Protein AF-A0A8T9CA86-F1 (afdb_monomer)

Secondary structure (DSSP, 8-state):
----EEEEEEPP-EE-SS-SS-TTSSTTEE--SSS-SSS-SS--PPPTTS-EE-PPPEEEEEE--GGG--GGGS-TT-------TTS-SSSTT----------TTHHHHHHHTT-BTTB-TTS----HHHHTT--PPP-S----SS--SS-TT---

Sequence (156 aa):
MCSGIRTNLHFPTCWDGKNLDSPDHQSHIAYPTAGPATFDTDGGACPSTHPVKIPQLMFEVVWDTTQFNDKNLWPEDGSQPFVFSMGDTTGYGQHGDYVFGWQGTALQTAMDNACFGATCKGLTTQTTATANKCSVPKTVNENEDGWITKLPGTEA

Solvent-accessible surface area (backbone atoms only — not comparable to full-atom values): 10607 Å² total; per-residue (Å²): 134,75,78,41,54,77,48,76,50,67,52,58,35,11,28,46,79,78,51,96,65,37,101,79,72,46,82,32,47,34,63,48,75,38,73,71,88,61,80,80,85,80,64,36,57,46,41,88,77,16,66,37,82,50,83,76,51,69,50,79,46,76,44,79,45,59,91,66,69,54,68,88,80,42,52,92,87,68,55,82,83,75,58,46,69,79,70,40,74,83,70,78,78,74,82,85,85,86,78,94,76,68,65,85,62,50,59,60,45,38,64,78,52,71,48,55,88,96,52,44,69,95,61,92,83,78,56,68,77,62,55,71,68,68,74,80,79,84,86,71,95,70,83,89,76,80,89,74,96,64,59,66,91,63,80,130

Foldseek 3Di:
DPQFDKDKDKAAFFAQVPDPADPVRHVRGDHAPDDDSPDDPPGHQRPPNRRDGHDIDMDIDTGGPVVVPPCVNPDPVRDDDDAPLQRHPPNPPDDDDDDDDDPDCQVVQQVVQVDDDQRGPPDDDDDPVVVVVDDDPDPDDDPPDDDDPDRPPDDD

Organism: NCBI:txid602035

pLDDT: mean 85.14, std 10.8, range [41.41, 96.75]

Radius of gyration: 20.33 Å; Cα contacts (8 Å, |Δi|>4): 160; chains: 1; bounding box: 40×40×48 Å

Mean predicted aligned error: 7.78 Å

Structure (mmCIF, N/CA/C/O backbone):
data_AF-A0A8T9CA86-F1
#
_entry.id   AF-A0A8T9CA86-F1
#
loop_
_atom_site.group_PDB
_atom_site.id
_atom_site.type_symbol
_atom_site.label_atom_id
_atom_site.label_alt_id
_atom_site.label_comp_id
_atom_site.label_asym_id
_atom_site.label_entity_id
_atom_site.label_seq_id
_atom_site.pdbx_PDB_ins_code
_atom_site.Cartn_x
_atom_site.Cartn_y
_atom_site.Cartn_z
_atom_site.occupancy
_atom_site.B_iso_or_equiv
_atom_site.auth_seq_id
_atom_site.auth_comp_id
_atom_site.auth_asym_id
_atom_site.auth_atom_id
_atom_site.pdbx_PDB_model_num
ATOM 1 N N . MET A 1 1 ? 23.206 -8.681 -8.132 1.00 41.41 1 MET A N 1
ATOM 2 C CA . MET A 1 1 ? 21.978 -9.065 -8.856 1.00 41.41 1 MET A CA 1
ATOM 3 C C . MET A 1 1 ? 20.849 -8.240 -8.277 1.00 41.41 1 MET A C 1
ATOM 5 O O . MET A 1 1 ? 20.592 -8.366 -7.088 1.00 41.41 1 MET A O 1
ATOM 9 N N . CYS A 1 2 ? 20.267 -7.346 -9.073 1.00 57.31 2 CYS A N 1
ATOM 10 C CA . CYS A 1 2 ? 19.054 -6.620 -8.707 1.00 57.31 2 CYS A CA 1
ATOM 11 C C . CYS A 1 2 ? 17.879 -7.529 -9.086 1.00 57.31 2 CYS A C 1
ATOM 13 O O . CYS A 1 2 ? 17.679 -7.786 -10.267 1.00 57.31 2 CYS A O 1
ATOM 15 N N . SER A 1 3 ? 17.172 -8.091 -8.104 1.00 66.00 3 SER A N 1
ATOM 16 C CA . SER A 1 3 ? 16.080 -9.051 -8.351 1.00 66.00 3 SER A CA 1
ATOM 17 C C . SER A 1 3 ? 14.722 -8.385 -8.602 1.00 66.00 3 SER A C 1
ATOM 19 O O . SER A 1 3 ? 13.710 -9.073 -8.643 1.00 66.00 3 SER A O 1
ATOM 21 N N . GLY A 1 4 ? 14.684 -7.058 -8.727 1.00 83.38 4 GLY A N 1
ATOM 22 C CA . GLY A 1 4 ? 13.449 -6.307 -8.910 1.00 83.38 4 GLY A CA 1
ATOM 23 C C . GLY A 1 4 ? 13.492 -4.912 -8.302 1.00 83.38 4 GLY A C 1
ATOM 24 O O . GLY A 1 4 ? 14.446 -4.544 -7.609 1.00 83.38 4 GLY A O 1
ATOM 25 N N . ILE A 1 5 ? 12.423 -4.157 -8.537 1.00 87.38 5 ILE A N 1
ATOM 26 C CA . ILE A 1 5 ? 12.102 -2.949 -7.772 1.00 87.38 5 ILE A CA 1
ATOM 27 C C . ILE A 1 5 ? 11.180 -3.380 -6.635 1.00 87.38 5 ILE A C 1
ATOM 29 O O . ILE A 1 5 ? 10.140 -3.990 -6.877 1.00 87.38 5 ILE A O 1
ATOM 33 N N . ARG A 1 6 ? 11.553 -3.058 -5.395 1.00 88.81 6 ARG A N 1
ATOM 34 C CA . ARG A 1 6 ? 10.691 -3.257 -4.228 1.00 88.81 6 ARG A CA 1
ATOM 35 C C . ARG A 1 6 ? 10.211 -1.914 -3.715 1.00 88.81 6 ARG A C 1
ATOM 37 O O . ARG A 1 6 ? 11.031 -1.079 -3.336 1.00 88.81 6 ARG A O 1
ATOM 44 N N . THR A 1 7 ? 8.901 -1.759 -3.614 1.00 88.06 7 THR A N 1
ATOM 45 C CA . THR A 1 7 ? 8.275 -0.591 -3.002 1.00 88.06 7 THR A CA 1
ATOM 46 C C . THR A 1 7 ? 7.444 -0.992 -1.795 1.00 88.06 7 THR A C 1
ATOM 48 O O . THR A 1 7 ? 6.699 -1.968 -1.852 1.00 88.06 7 THR A O 1
ATOM 51 N N . ASN A 1 8 ? 7.578 -0.232 -0.708 1.00 87.75 8 ASN A N 1
ATOM 52 C CA . ASN A 1 8 ? 6.846 -0.455 0.535 1.00 87.75 8 ASN A CA 1
ATOM 53 C C . ASN A 1 8 ? 5.963 0.753 0.830 1.00 87.75 8 ASN A C 1
ATOM 55 O O . ASN A 1 8 ? 6.481 1.848 1.058 1.00 87.75 8 ASN A O 1
ATOM 59 N N . LEU A 1 9 ? 4.652 0.539 0.870 1.00 87.88 9 LEU A N 1
ATOM 60 C CA . LEU A 1 9 ? 3.685 1.546 1.287 1.00 87.88 9 LEU A CA 1
ATOM 61 C C . LEU A 1 9 ? 3.312 1.263 2.737 1.00 87.88 9 LEU A C 1
ATOM 63 O O . LEU A 1 9 ? 2.729 0.221 3.035 1.00 87.88 9 LEU A O 1
ATOM 67 N N . HIS A 1 10 ? 3.672 2.177 3.633 1.00 87.12 10 HIS A N 1
ATOM 68 C CA . HIS A 1 10 ? 3.323 2.097 5.047 1.00 87.12 10 HIS A CA 1
ATOM 69 C C . HIS A 1 10 ? 2.123 2.996 5.306 1.00 87.12 10 HIS A C 1
ATOM 71 O O . HIS A 1 10 ? 2.164 4.178 4.974 1.00 87.12 10 HIS A O 1
ATOM 77 N N . PHE A 1 11 ? 1.074 2.444 5.905 1.00 89.88 11 PHE A N 1
ATOM 78 C CA . PHE A 1 11 ? -0.123 3.207 6.231 1.00 89.88 11 PHE A CA 1
ATOM 79 C C . PHE A 1 11 ? 0.033 3.937 7.575 1.00 89.88 11 PHE A C 1
ATOM 81 O O . PHE A 1 11 ? 0.817 3.502 8.430 1.00 89.88 11 PHE A O 1
ATOM 88 N N . PRO A 1 12 ? -0.722 5.028 7.794 1.00 90.50 12 PRO A N 1
ATOM 89 C CA . PRO A 1 12 ? -0.825 5.657 9.104 1.00 90.50 12 PRO A CA 1
ATOM 90 C C . PRO A 1 12 ? -1.358 4.678 10.170 1.00 90.50 12 PRO A C 1
ATOM 92 O O . PRO A 1 12 ? -2.204 3.835 9.877 1.00 90.50 12 PRO A O 1
ATOM 95 N N . THR A 1 13 ? -0.877 4.789 11.413 1.00 90.75 13 THR A N 1
ATOM 96 C CA . THR A 1 13 ? -1.158 3.824 12.503 1.00 90.75 13 THR A CA 1
ATOM 97 C C . THR A 1 13 ? -1.916 4.420 13.693 1.00 90.75 13 THR A C 1
ATOM 99 O O . THR A 1 13 ? -2.087 3.764 14.724 1.00 90.75 13 THR A O 1
ATOM 102 N N . CYS A 1 14 ? -2.395 5.657 13.564 1.00 92.50 14 CYS A N 1
ATOM 103 C CA . CYS A 1 14 ? -3.147 6.357 14.597 1.00 92.50 14 CYS A CA 1
ATOM 104 C C . CYS A 1 14 ? -4.545 6.703 14.094 1.00 92.50 14 CYS A C 1
ATOM 106 O O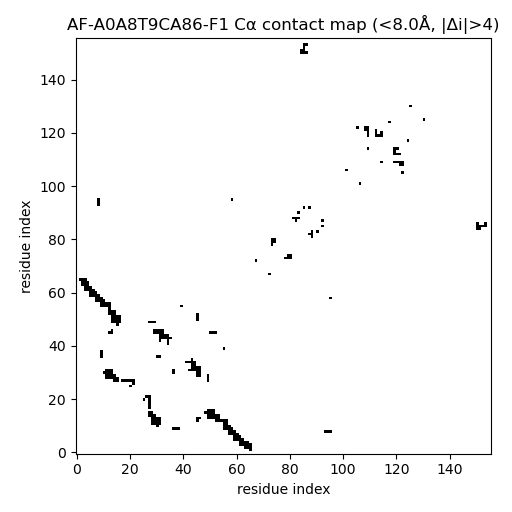 . CYS A 1 14 ? -4.687 7.398 13.096 1.00 92.50 14 CYS A O 1
ATOM 108 N N . TRP A 1 15 ? -5.572 6.249 14.802 1.00 95.75 15 TRP A N 1
ATOM 109 C CA . TRP A 1 15 ? -6.979 6.468 14.487 1.00 95.75 15 TRP A CA 1
ATOM 110 C C . TRP A 1 15 ? -7.601 7.534 15.400 1.00 95.75 15 TRP A C 1
ATOM 112 O O . TRP A 1 15 ? -7.260 7.638 16.584 1.00 95.75 15 TRP A O 1
ATOM 122 N N . ASP A 1 16 ? -8.535 8.325 14.866 1.00 96.75 16 ASP A N 1
ATOM 123 C CA . ASP A 1 16 ? -9.238 9.395 15.593 1.00 96.75 16 ASP A CA 1
ATOM 124 C C . ASP A 1 16 ? -10.177 8.907 16.713 1.00 96.75 16 ASP A C 1
ATOM 126 O O . ASP A 1 16 ? -10.638 9.699 17.543 1.00 96.75 16 ASP A O 1
ATOM 130 N N . GLY A 1 17 ? -10.431 7.597 16.773 1.00 96.12 17 GLY A N 1
ATOM 131 C CA . GLY A 1 17 ? -11.294 6.970 17.770 1.00 96.12 17 GLY A CA 1
ATOM 132 C C . GLY A 1 17 ? -12.789 7.160 17.511 1.00 96.12 17 GLY A C 1
ATOM 133 O O . GLY A 1 17 ? -13.597 6.842 18.386 1.00 96.12 17 GLY A O 1
ATOM 134 N N . LYS A 1 18 ? -13.169 7.726 16.361 1.00 96.38 18 LYS A N 1
ATOM 135 C CA . LYS A 1 18 ? -14.539 8.153 16.058 1.00 96.38 18 LYS A CA 1
ATOM 136 C C . LYS A 1 18 ? -15.015 7.670 14.696 1.00 96.38 18 LYS A C 1
ATOM 138 O O . LYS A 1 18 ? -16.093 7.087 14.615 1.00 96.38 18 LYS A O 1
ATOM 143 N N . ASN A 1 19 ? -14.247 7.924 13.642 1.00 95.25 19 ASN A N 1
ATOM 144 C CA . ASN A 1 19 ? -14.697 7.779 12.265 1.00 95.25 19 ASN A CA 1
ATOM 145 C C . ASN A 1 19 ? -14.057 6.554 11.615 1.00 95.25 19 ASN A C 1
ATOM 147 O O . ASN A 1 19 ? -12.845 6.501 11.461 1.00 95.25 19 ASN A O 1
ATOM 151 N N . LEU A 1 20 ? -14.858 5.573 11.198 1.00 90.81 20 LEU A N 1
ATOM 152 C CA . LEU A 1 20 ? -14.336 4.428 10.434 1.00 90.81 20 LEU A CA 1
ATOM 153 C C . LEU A 1 20 ? -13.885 4.815 9.019 1.00 90.81 20 LEU A C 1
ATOM 155 O O . LEU A 1 20 ? -13.135 4.070 8.403 1.00 90.81 20 LEU A O 1
ATOM 159 N N . ASP A 1 21 ? -14.379 5.946 8.523 1.00 92.25 21 ASP A N 1
ATOM 160 C CA . ASP A 1 21 ? -14.029 6.548 7.245 1.00 92.25 21 ASP A CA 1
ATOM 161 C C . ASP A 1 21 ? -14.307 8.059 7.317 1.00 92.25 21 ASP A C 1
ATOM 163 O O . ASP A 1 21 ? -15.137 8.510 8.115 1.00 92.25 21 ASP A O 1
ATOM 167 N N . SER A 1 22 ? -13.630 8.843 6.487 1.00 92.75 22 SER A N 1
ATOM 168 C CA . SER A 1 22 ? -13.805 10.292 6.358 1.00 92.75 22 SER A CA 1
ATOM 169 C C . SER A 1 22 ? -14.201 10.652 4.921 1.00 92.75 22 SER A C 1
ATOM 171 O O . SER A 1 22 ? -13.921 9.884 4.010 1.00 92.75 22 SER A O 1
ATOM 173 N N . PRO A 1 23 ? -14.826 11.817 4.655 1.00 94.81 23 PRO A N 1
ATOM 174 C CA . PRO A 1 23 ? -15.213 12.190 3.287 1.00 94.81 23 PRO A CA 1
ATOM 175 C C . PRO A 1 23 ? -14.050 12.258 2.284 1.00 94.81 23 PRO A C 1
ATOM 177 O O . PRO A 1 23 ? -14.276 12.181 1.082 1.00 94.81 23 PRO A O 1
ATOM 180 N N . ASP A 1 24 ? -12.826 12.444 2.777 1.00 92.94 24 ASP A N 1
ATOM 181 C CA . ASP A 1 24 ? -11.583 12.426 2.000 1.00 92.94 24 ASP A CA 1
ATOM 182 C C . ASP A 1 24 ? -10.846 11.076 2.063 1.00 92.94 24 ASP A C 1
ATOM 184 O O . ASP A 1 24 ? -9.735 10.970 1.554 1.00 92.94 24 ASP A O 1
ATOM 188 N N . HIS A 1 25 ? -11.429 10.075 2.729 1.00 90.88 25 HIS A N 1
ATOM 189 C CA . HIS A 1 25 ? -10.879 8.739 2.968 1.00 90.88 25 HIS A CA 1
ATOM 190 C C . HIS A 1 25 ? -9.490 8.705 3.636 1.00 90.88 25 HIS A C 1
ATOM 192 O O . HIS A 1 25 ? -8.838 7.664 3.670 1.00 90.88 25 HIS A O 1
ATOM 198 N N . GLN A 1 26 ? -9.034 9.826 4.210 1.00 92.38 26 GLN A N 1
ATOM 199 C CA . GLN A 1 26 ? -7.676 9.986 4.737 1.00 92.38 26 GLN A CA 1
ATOM 200 C C . GLN A 1 26 ? -7.639 10.595 6.145 1.00 92.38 26 GLN A C 1
ATOM 202 O O . GLN A 1 26 ? -6.878 10.134 6.990 1.00 92.38 26 GLN A O 1
ATOM 207 N N . SER A 1 27 ? -8.441 11.626 6.422 1.00 95.75 27 SER A N 1
ATOM 208 C CA . SER A 1 27 ? -8.337 12.430 7.653 1.00 95.75 27 SER A CA 1
ATOM 209 C C . SER A 1 27 ? -8.741 11.727 8.952 1.00 95.75 27 SER A C 1
ATOM 211 O O . SER A 1 27 ? -8.499 12.279 10.021 1.00 95.75 27 SER A O 1
ATOM 213 N N . HIS A 1 28 ? -9.339 10.535 8.886 1.00 95.19 28 HIS A N 1
ATOM 214 C CA . HIS A 1 28 ? -9.664 9.724 10.064 1.00 95.19 28 HIS A CA 1
ATOM 215 C C . HIS A 1 28 ? -8.451 8.956 10.631 1.00 95.19 28 HIS A C 1
ATOM 217 O O . HIS A 1 28 ? -8.536 8.385 11.725 1.00 95.19 28 HIS A O 1
ATOM 223 N N . ILE A 1 29 ? -7.319 8.945 9.912 1.00 94.19 29 ILE A N 1
ATOM 224 C CA . ILE A 1 29 ? -6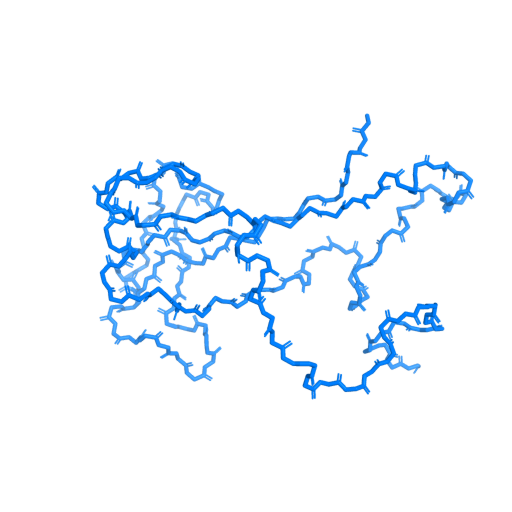.061 8.311 10.322 1.00 94.19 29 ILE A CA 1
ATOM 225 C C . ILE A 1 29 ? -4.865 9.270 10.200 1.00 94.19 29 ILE A C 1
ATOM 227 O O . ILE A 1 29 ? -4.820 10.150 9.345 1.00 94.19 29 ILE A O 1
ATOM 231 N N . ALA A 1 30 ? -3.851 9.085 11.046 1.00 93.19 30 ALA A N 1
ATOM 232 C CA . ALA A 1 30 ? -2.646 9.909 11.080 1.00 93.19 30 ALA A CA 1
ATOM 233 C C . ALA A 1 30 ? -1.379 9.097 11.368 1.00 93.19 30 ALA A C 1
ATOM 235 O O . ALA A 1 30 ? -1.416 8.011 11.952 1.00 93.19 30 ALA A O 1
ATOM 236 N N . TYR A 1 31 ? -0.236 9.626 10.926 1.00 90.62 31 TYR A N 1
ATOM 237 C CA . TYR A 1 31 ? 1.063 9.065 11.281 1.00 90.62 31 TYR A CA 1
ATOM 238 C C . TYR A 1 31 ? 1.423 9.436 12.729 1.00 90.62 31 TYR A C 1
ATOM 240 O O . TYR A 1 31 ? 1.008 10.493 13.218 1.00 90.62 31 TYR A O 1
ATOM 248 N N . PRO A 1 32 ? 2.221 8.606 13.418 1.00 88.38 32 PRO A N 1
ATOM 249 C CA . PRO A 1 32 ? 2.762 8.956 14.724 1.00 88.38 32 PRO A CA 1
ATOM 250 C C . PRO A 1 32 ? 3.608 10.240 14.702 1.00 88.38 32 PRO A C 1
ATOM 252 O O . PRO A 1 32 ? 4.239 10.570 13.701 1.00 88.38 32 PRO A O 1
ATOM 255 N N . THR A 1 33 ? 3.672 10.959 15.826 1.00 85.31 33 THR A N 1
ATOM 256 C CA . THR A 1 33 ? 4.388 12.247 15.939 1.00 85.31 33 THR A CA 1
ATOM 257 C C . THR A 1 33 ? 5.891 12.112 16.182 1.00 85.31 33 THR A C 1
ATOM 259 O O . THR A 1 33 ? 6.605 13.112 16.185 1.00 85.31 33 THR A O 1
ATOM 262 N N . ALA A 1 34 ? 6.376 10.908 16.476 1.00 74.62 34 ALA A N 1
ATOM 263 C CA . ALA A 1 34 ? 7.775 10.631 16.790 1.00 74.62 34 ALA A CA 1
ATOM 264 C C . ALA A 1 34 ? 8.138 9.202 16.374 1.00 74.62 34 ALA A C 1
ATOM 266 O O . ALA A 1 34 ? 7.255 8.374 16.205 1.00 74.62 34 ALA A O 1
ATOM 267 N N . GLY A 1 35 ? 9.428 8.892 16.264 1.00 63.75 35 GLY A N 1
ATOM 268 C CA . GLY A 1 35 ? 9.88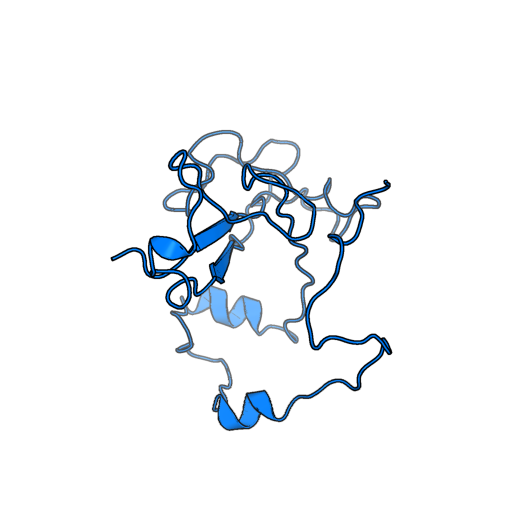3 7.584 15.791 1.00 63.75 35 GLY A CA 1
ATOM 269 C C . GLY A 1 35 ? 9.801 7.449 14.266 1.00 63.75 35 GLY A C 1
ATOM 270 O O . GLY A 1 35 ? 9.166 8.264 13.594 1.00 63.75 35 GLY A O 1
ATOM 271 N N . PRO A 1 36 ? 10.513 6.476 13.686 1.00 57.62 36 PRO A N 1
ATOM 272 C CA . PRO A 1 36 ? 10.496 6.292 12.249 1.00 57.62 36 PRO A CA 1
ATOM 273 C C . PRO A 1 36 ? 9.142 5.710 11.812 1.00 57.62 36 PRO A C 1
ATOM 275 O O . PRO A 1 36 ? 8.599 4.825 12.463 1.00 57.62 36 PRO A O 1
ATOM 278 N N . ALA A 1 37 ? 8.618 6.168 10.672 1.00 55.97 37 ALA A N 1
ATOM 279 C CA . ALA A 1 37 ? 7.456 5.545 10.023 1.00 55.97 37 ALA A CA 1
ATOM 280 C C . ALA A 1 37 ? 7.770 4.137 9.465 1.00 55.97 37 ALA A C 1
ATOM 282 O O . ALA A 1 37 ? 6.896 3.462 8.925 1.00 55.97 37 ALA A O 1
ATOM 283 N N . THR A 1 38 ? 9.033 3.707 9.556 1.00 56.06 38 THR A N 1
ATOM 284 C CA . THR A 1 38 ? 9.486 2.382 9.138 1.00 56.06 38 THR A CA 1
ATOM 285 C C . THR A 1 38 ? 9.079 1.340 10.167 1.00 56.06 38 THR A C 1
ATOM 287 O O . THR A 1 38 ? 9.303 1.568 11.351 1.00 56.06 38 THR A O 1
ATOM 290 N N . PHE A 1 39 ? 8.538 0.225 9.670 1.00 53.84 39 PHE A N 1
ATOM 291 C CA . PHE A 1 39 ? 8.184 -1.023 10.357 1.00 53.84 39 PHE A CA 1
ATOM 292 C C . PHE A 1 39 ? 8.286 -1.005 11.892 1.00 53.84 39 PHE A C 1
ATOM 294 O O . PHE A 1 39 ? 9.378 -1.010 12.462 1.00 53.84 39 PHE A O 1
ATOM 301 N N . ASP A 1 40 ? 7.115 -0.997 12.528 1.00 54.94 40 ASP A N 1
ATOM 302 C CA . ASP A 1 40 ? 6.899 -0.870 13.967 1.00 54.94 40 ASP A CA 1
ATOM 303 C C . ASP A 1 40 ? 7.766 -1.828 14.794 1.00 54.94 40 ASP A C 1
ATOM 305 O O . ASP A 1 40 ? 7.429 -2.997 14.980 1.00 54.94 40 ASP A O 1
ATOM 309 N N . THR A 1 41 ? 8.862 -1.326 15.362 1.00 53.22 41 THR A N 1
ATOM 310 C CA . THR A 1 41 ? 9.440 -1.955 16.556 1.00 53.22 41 THR A CA 1
ATOM 311 C C . THR A 1 41 ? 8.972 -1.297 17.847 1.00 53.22 41 THR A C 1
ATOM 313 O O . THR A 1 41 ? 9.017 -1.969 18.865 1.00 53.22 41 THR A O 1
ATOM 316 N N . ASP A 1 42 ? 8.439 -0.064 17.822 1.00 54.88 42 ASP A N 1
ATOM 317 C CA . ASP A 1 42 ? 7.934 0.599 19.041 1.00 54.88 42 ASP A CA 1
ATOM 318 C C . ASP A 1 42 ? 6.744 1.557 18.851 1.00 54.88 42 ASP A C 1
ATOM 320 O O . ASP A 1 42 ? 6.167 1.979 19.853 1.00 54.88 42 ASP A O 1
ATOM 324 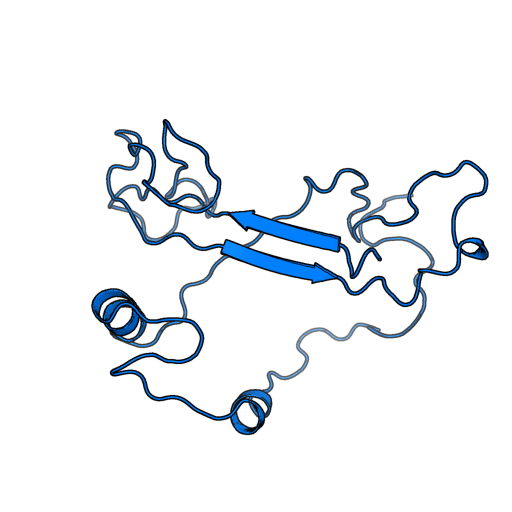N N . GLY A 1 43 ? 6.344 1.898 17.617 1.00 60.91 43 GLY A N 1
ATOM 325 C CA . GLY A 1 43 ? 5.217 2.789 17.325 1.00 60.91 43 GLY A CA 1
ATOM 326 C C . GLY A 1 43 ? 5.295 4.126 18.030 1.00 60.91 43 GLY A C 1
ATOM 327 O O . GLY A 1 43 ? 4.965 4.255 19.212 1.00 60.91 43 GLY A O 1
ATOM 328 N N . GLY A 1 44 ? 5.663 5.159 17.280 1.00 73.81 44 GLY A N 1
ATOM 329 C CA . GLY A 1 44 ? 5.611 6.533 17.753 1.00 73.81 44 GLY A CA 1
ATOM 330 C C . GLY A 1 44 ? 4.372 6.885 18.575 1.00 73.81 44 GLY A C 1
ATOM 331 O O . GLY A 1 44 ? 3.301 6.284 18.435 1.00 73.81 44 GLY A O 1
ATOM 332 N N . ALA A 1 45 ? 4.495 7.895 19.434 1.00 85.75 45 ALA A N 1
ATOM 333 C CA . ALA A 1 45 ? 3.324 8.438 20.106 1.00 85.75 45 ALA A CA 1
ATOM 334 C C . ALA A 1 45 ? 2.318 8.930 19.056 1.00 85.75 45 ALA A C 1
ATOM 336 O O . ALA A 1 45 ? 2.685 9.648 18.125 1.00 85.75 45 ALA A O 1
ATOM 337 N N . CYS A 1 46 ? 1.057 8.536 19.202 1.00 90.62 46 CYS A N 1
ATOM 338 C CA . CYS A 1 46 ? 0.012 9.072 18.355 1.00 90.62 46 CYS A CA 1
ATOM 339 C C . CYS A 1 46 ? -0.278 10.534 18.711 1.00 90.62 46 CYS A C 1
ATOM 341 O O . CYS A 1 46 ? -0.197 10.903 19.889 1.00 90.62 46 CYS A O 1
ATOM 343 N N . PRO A 1 47 ? -0.631 11.378 17.725 1.00 93.06 47 PRO A N 1
ATOM 344 C CA . PRO A 1 47 ? -1.043 12.742 18.010 1.00 93.06 47 PRO A CA 1
ATOM 345 C C . PRO A 1 47 ? -2.314 12.735 18.864 1.00 93.06 47 PRO A C 1
ATOM 347 O O . PRO A 1 47 ? -3.137 11.826 18.778 1.00 93.06 47 PRO A O 1
ATOM 350 N N . SER A 1 48 ? -2.521 13.791 19.651 1.00 95.31 48 SER A N 1
ATOM 351 C CA . SER A 1 48 ? -3.725 13.930 20.485 1.00 95.31 48 SER A CA 1
ATOM 352 C C . SER A 1 48 ? -5.027 13.957 19.677 1.00 95.31 48 SER A C 1
ATOM 354 O O . SER A 1 48 ? -6.086 13.651 20.219 1.00 95.31 48 SER A O 1
ATOM 356 N N . THR A 1 49 ? -4.955 14.303 18.389 1.00 95.88 49 THR A N 1
ATOM 357 C CA . THR A 1 49 ? -6.081 14.246 17.449 1.00 95.88 49 THR A CA 1
ATOM 358 C C . THR A 1 49 ? -6.439 12.821 17.027 1.00 95.88 49 THR A C 1
ATOM 360 O O . THR A 1 49 ? -7.586 12.594 16.661 1.00 95.88 49 THR A O 1
ATOM 363 N N . HIS A 1 50 ? -5.495 11.875 17.110 1.00 96.62 50 HIS A N 1
ATOM 364 C CA . HIS A 1 50 ? -5.673 10.474 16.719 1.00 96.62 50 HIS A CA 1
ATOM 365 C C . HIS A 1 50 ? -5.174 9.515 17.803 1.00 96.62 50 HIS A C 1
ATOM 367 O O . HIS A 1 50 ? -4.205 8.796 17.591 1.00 96.62 50 HIS A O 1
ATOM 373 N N . PRO A 1 51 ? -5.778 9.508 19.001 1.00 94.88 51 PRO A N 1
ATOM 374 C CA . PRO A 1 51 ? -5.166 8.895 20.179 1.00 94.88 51 PRO A CA 1
ATOM 375 C C . PRO A 1 51 ? -5.161 7.357 20.174 1.00 94.88 51 PRO A C 1
ATOM 377 O O . PRO A 1 51 ? -4.547 6.759 21.059 1.00 94.88 51 PRO A O 1
ATOM 380 N N . VAL A 1 52 ? -5.848 6.701 19.233 1.00 94.12 52 VAL A N 1
ATOM 381 C CA . VAL A 1 52 ? -6.005 5.242 19.228 1.00 94.12 52 VAL A CA 1
ATOM 382 C C . VAL A 1 52 ? -4.963 4.598 18.317 1.00 94.12 52 VAL A C 1
ATOM 384 O O . VAL A 1 52 ? -5.014 4.759 17.102 1.00 94.12 52 VAL A O 1
ATOM 387 N N . LYS A 1 53 ? -4.036 3.826 18.892 1.00 89.44 53 LYS A N 1
ATOM 388 C CA . LYS A 1 53 ? -3.111 2.989 18.114 1.00 89.44 53 LYS A CA 1
ATOM 389 C C . LYS A 1 53 ? -3.868 1.833 17.457 1.00 89.44 53 LYS A C 1
ATOM 391 O O . LYS A 1 53 ? -4.615 1.126 18.134 1.00 89.44 53 LYS A O 1
ATOM 396 N N . ILE A 1 54 ? -3.630 1.625 16.168 1.00 88.19 54 ILE A N 1
ATOM 397 C CA . ILE A 1 54 ? -4.181 0.517 15.377 1.00 88.19 54 ILE A CA 1
ATOM 398 C C . ILE A 1 54 ? -3.044 -0.322 14.774 1.00 88.19 54 ILE A C 1
ATOM 400 O O . ILE A 1 54 ? -1.926 0.181 14.647 1.00 88.19 54 ILE A O 1
ATOM 404 N N . PRO A 1 55 ? -3.281 -1.602 14.428 1.00 85.44 55 PRO A N 1
ATOM 405 C CA . PRO A 1 55 ? -2.270 -2.422 13.763 1.00 85.44 55 PRO A CA 1
ATOM 406 C C . PRO A 1 55 ? -1.764 -1.779 12.466 1.00 85.44 55 PRO A C 1
ATOM 408 O O . PRO A 1 55 ? -2.541 -1.229 11.685 1.00 85.44 55 PRO A O 1
ATOM 411 N N . GLN A 1 56 ? -0.455 -1.889 12.229 1.00 86.06 56 GLN A N 1
ATOM 412 C CA . GLN A 1 56 ? 0.176 -1.379 11.018 1.00 86.06 56 GLN A CA 1
ATOM 413 C C . GLN A 1 56 ? -0.220 -2.217 9.802 1.00 86.06 56 GLN A C 1
ATOM 415 O O . GLN A 1 56 ? -0.087 -3.441 9.790 1.00 86.06 56 GLN A O 1
ATOM 420 N N . LEU A 1 57 ? -0.646 -1.526 8.749 1.00 88.31 57 LEU A N 1
ATOM 421 C CA . LEU A 1 57 ? -0.785 -2.092 7.418 1.00 88.31 57 LEU A CA 1
ATOM 422 C C . LEU A 1 57 ? 0.422 -1.667 6.581 1.00 88.31 57 LEU A C 1
ATOM 424 O O . LEU A 1 57 ? 0.814 -0.497 6.576 1.00 88.31 57 LEU A O 1
ATOM 428 N N . MET A 1 58 ? 1.011 -2.630 5.876 1.00 88.31 58 MET A N 1
ATOM 429 C CA . MET A 1 58 ? 2.064 -2.387 4.897 1.00 88.31 58 MET A CA 1
ATOM 430 C C . MET A 1 58 ? 1.770 -3.199 3.642 1.00 88.31 58 MET A C 1
ATOM 432 O O . MET A 1 58 ? 1.523 -4.403 3.724 1.00 88.31 58 MET A O 1
ATOM 436 N N . PHE A 1 59 ? 1.855 -2.552 2.484 1.00 90.19 59 PHE A N 1
ATOM 437 C CA . PHE A 1 59 ? 1.925 -3.249 1.206 1.00 90.19 59 PHE A CA 1
ATOM 438 C C . PHE A 1 59 ? 3.376 -3.322 0.745 1.00 90.19 59 PHE A C 1
ATOM 440 O O . PHE A 1 59 ? 4.039 -2.295 0.606 1.00 90.19 59 PHE A O 1
ATOM 447 N N . GLU A 1 60 ? 3.853 -4.541 0.498 1.00 89.12 60 GLU A N 1
ATOM 448 C CA . GLU A 1 60 ? 5.109 -4.800 -0.201 1.00 89.12 60 GLU A CA 1
ATOM 449 C C . GLU A 1 60 ? 4.769 -5.186 -1.641 1.00 89.12 60 GLU A C 1
ATOM 451 O O . GLU A 1 60 ? 4.100 -6.190 -1.890 1.00 89.12 60 GLU A O 1
ATOM 456 N N . VAL A 1 61 ? 5.215 -4.366 -2.589 1.00 89.31 61 VAL A N 1
ATOM 457 C CA . VAL A 1 61 ? 5.048 -4.624 -4.019 1.00 89.31 61 VAL A CA 1
ATOM 458 C C . VAL A 1 61 ? 6.421 -4.902 -4.609 1.00 89.31 61 VAL A C 1
ATOM 460 O O . VAL A 1 61 ? 7.343 -4.090 -4.490 1.00 89.31 61 VAL A O 1
ATOM 463 N N . VAL A 1 62 ? 6.554 -6.068 -5.237 1.00 89.75 62 VAL A N 1
ATOM 464 C CA . VAL A 1 62 ? 7.786 -6.509 -5.890 1.00 89.75 62 VAL A CA 1
ATOM 465 C C . VAL A 1 62 ? 7.543 -6.576 -7.389 1.00 89.75 62 VAL A C 1
ATOM 467 O O . VAL A 1 62 ? 6.728 -7.363 -7.863 1.00 89.75 62 VAL A O 1
ATOM 470 N N . TRP A 1 63 ? 8.277 -5.752 -8.129 1.00 87.62 63 TRP A N 1
ATOM 471 C CA . TRP A 1 63 ? 8.295 -5.754 -9.585 1.00 87.62 63 TRP A CA 1
ATOM 472 C C . TRP A 1 63 ? 9.472 -6.595 -10.057 1.00 87.62 63 TRP A C 1
ATOM 474 O O . TRP A 1 63 ? 10.626 -6.215 -9.839 1.00 87.62 63 TRP A O 1
ATOM 484 N N . ASP A 1 64 ? 9.193 -7.727 -10.700 1.00 90.00 64 ASP A N 1
ATOM 485 C CA . ASP A 1 64 ? 10.231 -8.544 -11.322 1.00 90.00 64 ASP A CA 1
ATOM 486 C C . ASP A 1 64 ? 10.768 -7.835 -12.571 1.00 90.00 64 ASP A C 1
ATOM 488 O O . ASP A 1 64 ? 10.117 -7.768 -13.614 1.00 90.00 64 ASP A O 1
ATOM 492 N N . THR A 1 65 ? 11.973 -7.282 -12.453 1.00 89.44 65 THR A N 1
ATOM 493 C CA . THR A 1 65 ? 12.675 -6.617 -13.556 1.00 89.44 65 THR A CA 1
ATOM 494 C C . THR A 1 65 ? 13.793 -7.477 -14.139 1.00 89.44 65 THR A C 1
ATOM 496 O O . THR A 1 65 ? 14.591 -6.992 -14.942 1.00 89.44 65 THR A O 1
ATOM 499 N N . THR A 1 66 ? 13.865 -8.764 -13.780 1.00 89.75 66 THR A N 1
ATOM 500 C CA . THR A 1 66 ? 14.974 -9.641 -14.182 1.00 89.75 66 THR A CA 1
ATOM 501 C C . THR A 1 66 ? 15.081 -9.815 -15.696 1.00 89.75 66 THR A C 1
ATOM 503 O O . THR A 1 66 ? 16.192 -9.927 -16.219 1.00 89.75 66 THR A O 1
ATOM 506 N N . GLN A 1 67 ? 13.953 -9.750 -16.407 1.00 88.44 67 GLN A N 1
ATOM 507 C CA . GLN A 1 67 ? 13.889 -9.785 -17.871 1.00 88.44 67 GLN A CA 1
ATOM 508 C C . GLN A 1 67 ? 14.572 -8.584 -18.557 1.00 88.44 67 GLN A C 1
ATOM 510 O O . GLN A 1 67 ? 14.874 -8.652 -19.744 1.00 88.44 67 GLN A O 1
ATOM 515 N N . PHE A 1 68 ? 14.860 -7.507 -17.819 1.00 88.19 68 PHE A N 1
ATOM 516 C CA . PHE A 1 68 ? 15.490 -6.279 -18.319 1.00 88.19 68 PHE A CA 1
ATOM 517 C C . PHE A 1 68 ? 16.957 -6.128 -17.878 1.00 88.19 68 PHE A C 1
ATOM 519 O O . PHE A 1 68 ? 17.512 -5.031 -17.890 1.00 88.19 68 PHE A O 1
ATOM 526 N N . ASN A 1 69 ? 17.609 -7.223 -17.474 1.00 87.81 69 ASN A N 1
ATOM 527 C CA . ASN A 1 69 ? 19.012 -7.209 -17.042 1.00 87.81 69 ASN A CA 1
ATOM 528 C C . ASN A 1 69 ? 20.031 -7.089 -18.193 1.00 87.81 69 ASN A C 1
ATOM 530 O O . ASN A 1 69 ? 21.224 -6.919 -17.926 1.00 87.81 69 ASN A O 1
ATOM 534 N N . ASP A 1 70 ? 19.601 -7.189 -19.455 1.00 89.94 70 ASP A N 1
ATOM 535 C CA . ASP A 1 70 ? 20.476 -6.917 -20.596 1.00 89.94 70 ASP A CA 1
ATOM 536 C C . ASP A 1 70 ? 20.776 -5.413 -20.674 1.00 89.94 70 ASP A C 1
ATOM 538 O O . ASP A 1 70 ? 19.885 -4.597 -20.906 1.00 89.94 70 ASP A O 1
ATOM 542 N N . LYS A 1 71 ? 22.052 -5.049 -20.508 1.00 85.81 71 LYS A N 1
ATOM 543 C CA . LYS A 1 71 ? 22.520 -3.658 -20.569 1.00 85.81 71 LYS A CA 1
ATOM 544 C C . LYS A 1 71 ? 22.254 -2.991 -21.917 1.00 85.81 71 LYS A C 1
ATOM 546 O O . LYS A 1 71 ? 22.182 -1.772 -21.956 1.00 85.81 71 LYS A O 1
ATOM 551 N N . ASN A 1 72 ? 22.082 -3.755 -22.996 1.00 90.94 72 ASN A N 1
ATOM 552 C CA . ASN A 1 72 ? 21.736 -3.200 -24.306 1.00 90.94 72 ASN A CA 1
ATOM 553 C C . ASN A 1 72 ? 20.314 -2.611 -24.343 1.00 90.94 72 ASN A C 1
ATOM 555 O O . ASN A 1 72 ? 19.988 -1.869 -25.263 1.00 90.94 72 ASN A O 1
ATOM 559 N N . LEU A 1 73 ? 19.465 -2.944 -23.362 1.00 88.25 73 LEU A N 1
ATOM 560 C CA . LEU A 1 73 ? 18.132 -2.356 -23.194 1.00 88.25 73 LEU A CA 1
ATOM 561 C C . LEU A 1 73 ? 18.162 -1.033 -22.414 1.00 88.25 73 LEU A C 1
ATOM 563 O O . LEU A 1 73 ? 17.129 -0.377 -22.293 1.00 88.25 73 LEU A O 1
ATOM 567 N N . TRP A 1 74 ? 19.310 -0.661 -21.842 1.00 90.38 74 TRP A N 1
ATOM 568 C CA . TRP A 1 74 ? 19.446 0.518 -20.994 1.00 90.38 74 TRP A CA 1
ATOM 569 C C . TRP A 1 74 ? 19.937 1.722 -21.810 1.00 90.38 74 TRP A C 1
ATOM 571 O O . TRP A 1 74 ? 20.701 1.544 -22.761 1.00 90.38 74 TRP A O 1
ATOM 581 N N . PRO A 1 75 ? 19.536 2.950 -21.439 1.00 91.12 75 PRO A N 1
ATOM 582 C CA . PRO A 1 75 ? 20.044 4.174 -22.048 1.00 91.12 75 PRO A CA 1
ATOM 583 C C . PRO A 1 75 ? 21.580 4.250 -22.056 1.00 91.12 75 PRO A C 1
ATOM 585 O O . PRO A 1 75 ? 22.234 3.942 -21.058 1.00 91.12 75 PRO A O 1
ATOM 588 N N . GLU A 1 76 ? 22.162 4.713 -23.170 1.00 92.44 76 GLU A N 1
ATOM 589 C CA . GLU A 1 76 ? 23.623 4.862 -23.324 1.00 92.44 76 GLU A CA 1
ATOM 590 C C . GLU A 1 76 ? 24.229 5.863 -22.327 1.00 92.44 76 GLU A C 1
ATOM 592 O O . GLU A 1 76 ? 25.403 5.756 -21.970 1.00 92.44 76 GLU A O 1
ATOM 597 N N . ASP A 1 77 ? 23.426 6.817 -21.849 1.00 92.94 77 ASP A N 1
ATOM 598 C CA . ASP A 1 77 ? 23.820 7.802 -20.838 1.00 92.94 77 ASP A CA 1
ATOM 599 C C . ASP A 1 77 ? 23.879 7.228 -19.409 1.00 92.94 77 ASP A C 1
ATOM 601 O O . ASP A 1 77 ? 24.318 7.912 -18.482 1.00 92.94 77 ASP A O 1
ATOM 605 N N . GLY A 1 78 ? 23.470 5.968 -19.224 1.00 85.88 78 GLY A N 1
ATOM 606 C CA . GLY A 1 78 ? 23.459 5.280 -17.936 1.00 85.88 78 GLY A CA 1
ATOM 607 C C . GLY A 1 78 ? 22.290 5.654 -17.023 1.00 85.88 78 GLY A C 1
ATOM 608 O O . GLY A 1 78 ? 22.294 5.257 -15.854 1.00 85.88 78 GLY A O 1
ATOM 609 N N . SER A 1 79 ? 21.298 6.400 -17.515 1.00 88.00 79 SER A N 1
ATOM 610 C CA . SER A 1 79 ? 20.061 6.668 -16.778 1.00 88.00 79 SER A CA 1
ATOM 611 C C . SER A 1 79 ? 19.239 5.388 -16.565 1.00 88.00 79 SER A C 1
ATOM 613 O O . SER A 1 79 ? 19.349 4.408 -17.305 1.00 88.00 79 SER A O 1
ATOM 615 N N . GLN A 1 80 ? 18.430 5.365 -15.501 1.00 86.19 80 GLN A N 1
ATOM 616 C CA . GLN A 1 80 ? 17.593 4.207 -15.182 1.00 86.19 80 GLN A CA 1
ATOM 617 C C . GLN A 1 80 ? 16.302 4.247 -16.034 1.00 86.19 80 GLN A C 1
ATOM 619 O O . GLN A 1 80 ? 15.656 5.296 -16.074 1.00 86.19 80 GLN A O 1
ATOM 624 N N . PRO A 1 81 ? 15.906 3.152 -16.714 1.00 85.88 81 PRO A N 1
ATOM 625 C CA . PRO A 1 81 ? 14.844 3.189 -17.727 1.00 85.88 81 PRO A CA 1
ATOM 626 C C . PRO A 1 81 ? 13.408 3.067 -17.189 1.00 85.88 81 PRO A C 1
ATOM 628 O O . PRO A 1 81 ? 12.457 3.288 -17.936 1.00 85.88 81 PRO A O 1
ATOM 631 N N . PHE A 1 82 ? 13.213 2.659 -15.935 1.00 87.94 82 PHE A N 1
ATOM 632 C CA . PHE A 1 82 ? 11.888 2.361 -15.395 1.00 87.94 82 PHE A CA 1
ATOM 633 C C . PHE A 1 82 ? 11.127 3.626 -14.998 1.00 87.94 82 PHE A C 1
ATOM 635 O O . PHE A 1 82 ? 11.633 4.480 -14.277 1.00 87.94 82 PHE A O 1
ATOM 642 N N . VAL A 1 83 ? 9.864 3.703 -15.395 1.00 87.81 83 VAL A N 1
ATOM 643 C CA . VAL A 1 83 ? 8.939 4.768 -15.003 1.00 87.81 83 VAL A CA 1
ATOM 644 C C . VAL A 1 83 ? 7.646 4.098 -14.560 1.00 87.81 83 VAL A C 1
ATOM 646 O O . VAL A 1 83 ? 7.221 3.120 -15.181 1.00 87.81 83 VAL A O 1
ATOM 649 N N . PHE A 1 84 ? 7.020 4.579 -13.486 1.00 86.06 84 PHE A N 1
ATOM 650 C CA . PHE A 1 84 ? 5.687 4.099 -13.121 1.00 86.06 84 PHE A CA 1
ATOM 651 C C . PHE A 1 84 ? 4.671 4.496 -14.198 1.00 86.06 84 PHE A C 1
ATOM 653 O O . PHE A 1 84 ? 4.850 5.489 -14.899 1.00 86.06 84 PHE A O 1
ATOM 660 N N . SER A 1 85 ? 3.574 3.746 -14.324 1.00 82.94 85 SER A N 1
ATOM 661 C CA . SER A 1 85 ? 2.557 3.971 -15.367 1.00 82.94 85 SER A CA 1
ATOM 662 C C . SER A 1 85 ? 1.963 5.384 -15.371 1.00 82.94 85 SER A C 1
ATOM 664 O O . SER A 1 85 ? 1.507 5.839 -16.412 1.00 82.94 85 SER A O 1
ATOM 666 N N . MET A 1 86 ? 2.028 6.089 -14.237 1.00 84.00 86 MET A N 1
ATOM 667 C CA . MET A 1 86 ? 1.602 7.484 -14.076 1.00 84.00 86 MET A CA 1
ATOM 668 C C . MET A 1 86 ? 2.681 8.516 -14.461 1.00 84.00 86 MET A C 1
ATOM 670 O O . MET A 1 86 ? 2.543 9.696 -14.154 1.00 84.00 86 MET A O 1
ATOM 674 N N . GLY A 1 87 ? 3.787 8.087 -15.077 1.00 85.62 87 GLY A N 1
ATOM 675 C CA . GLY A 1 87 ? 4.899 8.956 -15.479 1.00 85.62 87 GLY A CA 1
ATOM 676 C C . GLY A 1 87 ? 5.881 9.309 -14.356 1.00 85.62 87 GLY A C 1
ATOM 677 O O . GLY A 1 87 ? 6.812 10.079 -14.583 1.00 85.62 87 GLY A O 1
ATOM 678 N N . ASP A 1 88 ? 5.707 8.756 -13.154 1.00 86.69 88 ASP A N 1
ATOM 679 C CA . ASP A 1 88 ? 6.593 9.028 -12.024 1.00 86.69 88 ASP A CA 1
ATOM 680 C C . ASP A 1 88 ? 7.938 8.296 -12.166 1.00 86.69 88 ASP A C 1
ATOM 682 O O . ASP A 1 88 ? 8.005 7.065 -12.227 1.00 86.69 88 ASP A O 1
ATOM 686 N N . THR A 1 89 ? 9.014 9.080 -12.187 1.00 86.00 89 THR A N 1
ATOM 687 C CA . THR A 1 89 ? 10.411 8.627 -12.247 1.00 86.00 89 THR A CA 1
ATOM 688 C C . THR A 1 89 ? 11.097 8.616 -10.877 1.00 86.00 89 THR A C 1
ATOM 690 O O . THR A 1 89 ? 12.229 8.150 -10.759 1.00 86.00 89 THR A O 1
ATOM 693 N N . THR A 1 90 ? 10.432 9.132 -9.839 1.00 85.62 90 THR A N 1
ATOM 694 C CA . THR A 1 90 ? 10.968 9.304 -8.479 1.00 85.62 90 THR A CA 1
ATOM 695 C C . THR A 1 90 ? 10.556 8.182 -7.527 1.00 85.62 90 THR A C 1
ATOM 697 O O . THR A 1 90 ? 11.304 7.858 -6.607 1.00 85.62 90 THR A O 1
ATOM 700 N N . GLY A 1 91 ? 9.383 7.584 -7.754 1.00 82.31 91 GLY A N 1
ATOM 701 C CA . GLY A 1 91 ? 8.784 6.547 -6.916 1.00 82.31 91 GLY A CA 1
ATOM 702 C C . GLY A 1 91 ? 7.890 7.062 -5.786 1.00 82.31 91 GLY A C 1
ATOM 703 O O . GLY A 1 91 ? 7.370 6.249 -5.023 1.00 82.31 91 GLY A O 1
ATOM 704 N N . TYR A 1 92 ? 7.681 8.378 -5.672 1.00 83.75 92 TYR A N 1
ATOM 705 C CA . TYR A 1 92 ? 6.807 8.982 -4.657 1.00 83.75 92 TYR A CA 1
ATOM 706 C C . TYR A 1 92 ? 5.323 9.033 -5.048 1.00 83.75 92 TYR A C 1
ATOM 708 O O . TYR A 1 92 ? 4.490 9.381 -4.217 1.00 83.75 92 TYR A O 1
ATOM 716 N N . GLY A 1 93 ? 4.974 8.699 -6.291 1.00 85.94 93 GLY A N 1
ATOM 717 C CA . GLY A 1 93 ? 3.604 8.747 -6.808 1.00 85.94 93 GLY A CA 1
ATOM 718 C C . GLY A 1 93 ? 2.735 7.541 -6.443 1.00 85.94 93 GLY A C 1
ATOM 719 O O . GLY A 1 93 ? 1.572 7.482 -6.842 1.00 85.94 93 GLY A O 1
ATOM 720 N N . GLN A 1 94 ? 3.276 6.560 -5.720 1.00 84.56 94 GLN A N 1
ATOM 721 C CA . GLN A 1 94 ? 2.496 5.410 -5.279 1.00 84.56 94 GLN A CA 1
ATOM 722 C C . GLN A 1 94 ? 1.504 5.803 -4.182 1.00 84.56 94 GLN A C 1
ATOM 724 O O . GLN A 1 94 ? 1.863 6.446 -3.198 1.00 84.56 94 GLN A O 1
ATOM 729 N N . HIS A 1 95 ? 0.265 5.346 -4.328 1.00 87.31 95 HIS A N 1
ATOM 730 C CA . HIS A 1 95 ? -0.748 5.384 -3.282 1.00 87.31 95 HIS A CA 1
ATOM 731 C C . HIS A 1 95 ? -1.346 3.987 -3.118 1.00 87.31 95 HIS A C 1
ATOM 733 O O . HIS A 1 95 ? -1.212 3.133 -3.997 1.00 87.31 95 HIS A O 1
ATOM 739 N N . GLY A 1 96 ? -1.977 3.750 -1.975 1.00 87.94 96 GLY A N 1
ATOM 740 C CA . GLY A 1 96 ? -2.667 2.505 -1.697 1.00 87.94 96 GLY A CA 1
ATOM 741 C C . GLY A 1 96 ? -3.873 2.775 -0.821 1.00 87.94 96 GLY A C 1
ATOM 742 O O . GLY A 1 96 ? -3.764 3.502 0.163 1.00 87.94 96 GLY A O 1
ATOM 743 N N . ASP A 1 97 ? -4.985 2.145 -1.174 1.00 89.56 97 ASP A N 1
ATOM 744 C CA . ASP A 1 97 ? -6.209 2.157 -0.389 1.00 89.56 97 ASP A CA 1
ATOM 745 C C . ASP A 1 97 ? -6.387 0.795 0.269 1.00 89.56 97 ASP A C 1
ATOM 747 O O . ASP A 1 97 ? -6.193 -0.256 -0.352 1.00 89.56 97 ASP A O 1
ATOM 751 N N . TYR A 1 98 ? -6.768 0.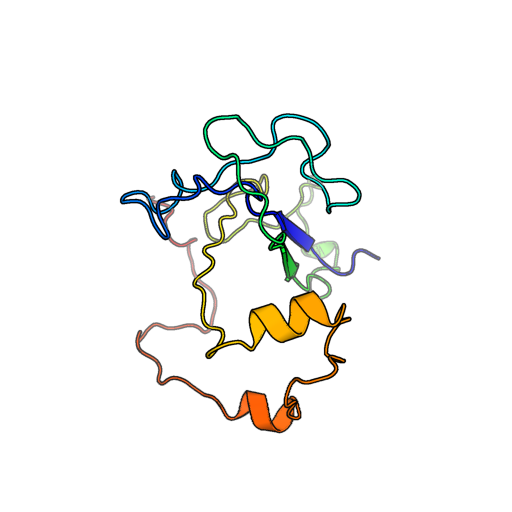803 1.541 1.00 88.25 98 TYR A N 1
ATOM 752 C CA . TYR A 1 98 ? -7.122 -0.411 2.256 1.00 88.25 98 TYR A CA 1
ATOM 753 C C . TYR A 1 98 ? -8.604 -0.387 2.596 1.00 88.25 98 TYR A C 1
ATOM 755 O O . TYR A 1 98 ? -9.076 0.479 3.327 1.00 88.25 98 TYR A O 1
ATOM 763 N N . VAL A 1 99 ? -9.323 -1.394 2.110 1.00 88.06 99 VAL A N 1
ATOM 764 C CA . VAL A 1 99 ? -10.721 -1.627 2.465 1.00 88.06 99 VAL A CA 1
ATOM 765 C C . VAL A 1 99 ? -10.788 -2.853 3.362 1.00 88.06 99 VAL A C 1
ATOM 767 O O . VAL A 1 99 ? -10.352 -3.945 2.992 1.00 88.06 99 VAL A O 1
ATOM 770 N N . PHE A 1 100 ? -11.344 -2.681 4.559 1.00 86.44 100 PHE A N 1
ATOM 771 C CA . PHE A 1 100 ? -11.465 -3.769 5.520 1.00 86.44 100 PHE A CA 1
ATOM 772 C C . PHE A 1 100 ? -12.476 -4.824 5.044 1.00 86.44 100 PHE A C 1
ATOM 774 O O . PHE A 1 100 ? -13.671 -4.554 4.940 1.00 86.44 100 PHE A O 1
ATOM 781 N N . GLY A 1 101 ? -11.992 -6.043 4.789 1.00 87.62 101 GLY A N 1
ATOM 782 C CA . GLY A 1 101 ? -12.801 -7.160 4.283 1.00 87.62 101 GLY A CA 1
ATOM 783 C C . GLY A 1 101 ? -12.812 -8.415 5.162 1.00 87.62 101 GLY A C 1
ATOM 784 O O . GLY A 1 101 ? -13.289 -9.459 4.719 1.00 87.62 101 GLY A O 1
ATOM 785 N N . TRP A 1 102 ? -12.270 -8.365 6.384 1.00 88.75 102 TRP A N 1
ATOM 786 C CA . TRP A 1 102 ? -12.237 -9.543 7.257 1.00 88.75 102 TRP A CA 1
ATOM 787 C C . TRP A 1 102 ? -13.626 -9.849 7.827 1.00 88.75 102 TRP A C 1
ATOM 789 O O . TRP A 1 102 ? -14.309 -8.976 8.359 1.00 88.75 102 TRP A O 1
ATOM 799 N N . GLN A 1 103 ? -14.038 -11.115 7.753 1.00 89.44 103 GLN A N 1
ATOM 800 C CA . GLN A 1 103 ? -15.349 -11.543 8.233 1.00 89.44 103 GLN A CA 1
ATOM 801 C C . GLN A 1 103 ? -15.363 -11.713 9.760 1.00 89.44 103 GLN A C 1
ATOM 803 O O . GLN A 1 103 ? -14.567 -12.468 10.323 1.00 89.44 103 GLN A O 1
ATOM 808 N N . GLY A 1 104 ? -16.323 -11.067 10.428 1.00 91.25 104 GLY A N 1
ATOM 809 C CA . GLY A 1 104 ? -16.560 -11.238 11.862 1.00 91.25 104 GLY A CA 1
ATOM 810 C C . GLY A 1 104 ? -15.312 -10.946 12.700 1.00 91.25 104 GLY A C 1
ATOM 811 O O . GLY A 1 104 ? -14.700 -9.892 12.575 1.00 91.25 104 GLY A O 1
ATOM 812 N N . THR A 1 105 ? -14.922 -11.892 13.553 1.00 91.06 105 THR A N 1
ATOM 813 C CA . THR A 1 105 ? -13.784 -11.748 14.477 1.00 91.06 105 THR A CA 1
ATOM 814 C C . THR A 1 105 ? -12.462 -12.250 13.897 1.00 91.06 105 THR A C 1
ATOM 816 O O . THR A 1 105 ? -11.509 -12.443 14.651 1.00 91.06 105 THR A O 1
ATOM 819 N N . ALA A 1 106 ? -12.377 -12.506 12.588 1.00 91.25 106 ALA A N 1
ATOM 820 C CA . ALA A 1 106 ? -11.206 -13.148 11.997 1.00 91.25 106 ALA A CA 1
ATOM 821 C C . ALA A 1 106 ? -9.921 -12.315 12.167 1.00 91.25 106 ALA A C 1
ATOM 823 O O . ALA A 1 106 ? -8.923 -12.857 12.639 1.00 91.25 106 ALA A O 1
ATOM 824 N N . LEU A 1 107 ? -9.947 -11.001 11.889 1.00 89.44 107 LEU A N 1
ATOM 825 C CA . LEU A 1 107 ? -8.759 -10.160 12.109 1.00 89.44 107 LEU A CA 1
ATOM 826 C C . LEU A 1 107 ? -8.372 -10.113 13.594 1.00 89.44 107 LEU A C 1
ATOM 828 O O . LEU A 1 107 ? -7.209 -10.316 13.924 1.00 89.44 107 LEU A O 1
ATOM 832 N N . GLN A 1 108 ? -9.345 -9.911 14.489 1.00 90.62 108 GLN A N 1
ATOM 833 C CA . GLN A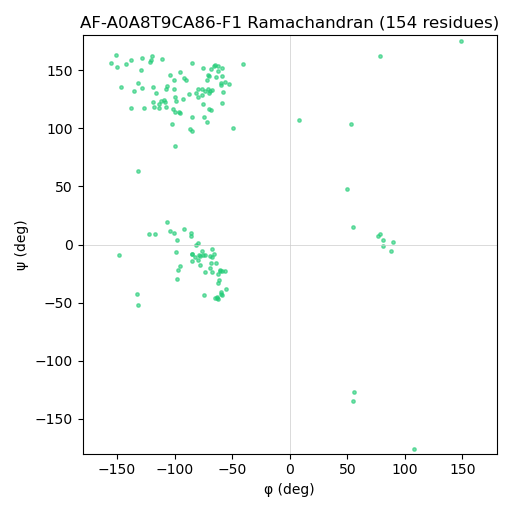 1 108 ? -9.084 -9.870 15.931 1.00 90.62 108 GLN A CA 1
ATOM 834 C C . GLN A 1 108 ? -8.459 -11.181 16.423 1.00 90.62 108 GLN A C 1
ATOM 836 O O . GLN A 1 108 ? -7.466 -11.174 17.140 1.00 90.62 108 GLN A O 1
ATOM 841 N N . THR A 1 109 ? -8.981 -12.316 15.951 1.00 91.88 109 THR A N 1
ATOM 842 C CA . THR A 1 109 ? -8.432 -13.642 16.258 1.00 91.88 109 THR A CA 1
ATOM 843 C C . THR A 1 109 ? -6.982 -13.754 15.789 1.00 91.88 109 THR A C 1
ATOM 845 O O . THR A 1 109 ? -6.152 -14.291 16.519 1.00 91.88 109 THR A O 1
ATOM 848 N N . ALA A 1 110 ? -6.657 -13.227 14.604 1.00 90.31 110 ALA A N 1
ATOM 849 C CA . ALA A 1 110 ? -5.290 -13.226 14.088 1.00 90.31 110 ALA A CA 1
ATOM 850 C C . ALA A 1 110 ? -4.335 -12.408 14.968 1.00 90.31 110 ALA A C 1
ATOM 852 O O . ALA A 1 110 ? -3.236 -12.862 15.291 1.00 90.31 110 ALA A O 1
ATOM 853 N N . MET A 1 111 ? -4.775 -11.214 15.369 1.00 87.50 111 MET A N 1
ATOM 854 C CA . MET A 1 111 ? -4.002 -10.300 16.206 1.00 87.50 111 MET A CA 1
ATOM 855 C C . MET A 1 111 ? -3.752 -10.885 17.599 1.00 87.50 111 MET A C 1
ATOM 857 O O . MET A 1 111 ? -2.614 -10.906 18.060 1.00 87.50 111 MET A O 1
ATOM 861 N N . ASP A 1 112 ? -4.787 -11.442 18.230 1.00 90.69 112 ASP A N 1
ATOM 862 C CA . ASP A 1 112 ? -4.702 -12.010 19.580 1.00 90.69 112 ASP A CA 1
ATOM 863 C C . ASP A 1 112 ? -3.832 -13.278 19.641 1.00 90.69 112 ASP A C 1
ATOM 865 O O . ASP A 1 112 ? -3.313 -13.630 20.701 1.00 90.69 112 ASP A O 1
ATOM 869 N N . ASN A 1 113 ? -3.661 -13.981 18.513 1.00 90.62 113 ASN A N 1
ATOM 870 C CA . ASN A 1 113 ? -2.885 -15.223 18.425 1.00 90.62 113 ASN A CA 1
ATOM 871 C C . ASN A 1 113 ? -1.467 -15.038 17.852 1.00 90.62 113 ASN A C 1
ATOM 873 O O . ASN A 1 113 ? -0.808 -16.042 17.577 1.00 90.62 113 ASN A O 1
ATOM 877 N N . ALA A 1 114 ? -0.989 -13.796 17.688 1.00 84.00 114 ALA A N 1
ATOM 878 C CA . ALA A 1 114 ? 0.363 -13.479 17.204 1.00 84.00 114 ALA A CA 1
ATOM 879 C C . ALA A 1 114 ? 0.742 -14.242 15.919 1.00 84.00 114 ALA A C 1
ATOM 881 O O . ALA A 1 114 ? 1.793 -14.882 15.824 1.00 84.00 114 ALA A O 1
ATOM 882 N N . CYS A 1 115 ? -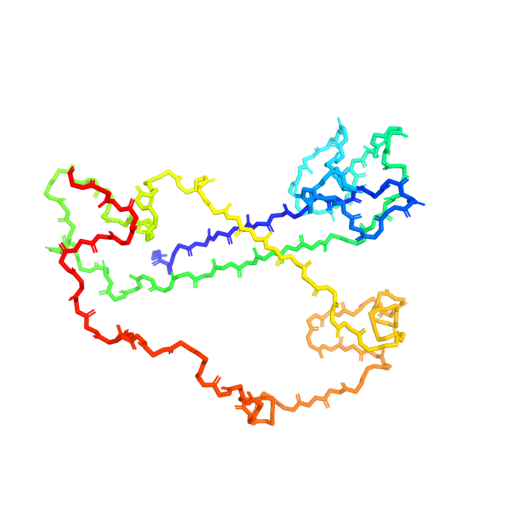0.161 -14.226 14.940 1.00 86.44 115 CYS A N 1
ATOM 883 C CA . CYS A 1 115 ? -0.009 -15.009 13.723 1.00 86.44 115 CYS A CA 1
ATOM 884 C C . CYS A 1 115 ? 1.197 -14.578 12.880 1.00 86.44 115 CYS A C 1
ATOM 886 O O . CYS A 1 115 ? 1.512 -13.394 12.783 1.00 86.44 115 CYS A O 1
ATOM 888 N N . PHE A 1 116 ? 1.856 -15.551 12.241 1.00 82.31 116 PHE A N 1
ATOM 889 C CA . PHE A 1 116 ? 3.030 -15.310 11.403 1.00 82.31 116 PHE A CA 1
ATOM 890 C C . PHE A 1 116 ? 2.845 -15.916 10.010 1.00 82.31 116 PHE A C 1
ATOM 892 O O . PHE A 1 116 ? 2.705 -17.134 9.841 1.00 82.31 116 PHE A O 1
ATOM 899 N N . GLY A 1 117 ? 2.845 -15.049 8.995 1.00 80.12 117 GLY A N 1
ATOM 900 C CA . GLY A 1 117 ? 2.562 -15.434 7.614 1.00 80.12 117 GLY A CA 1
ATOM 901 C C . GLY A 1 117 ? 1.211 -16.146 7.486 1.00 80.12 117 GLY A C 1
ATOM 902 O O . GLY A 1 117 ? 0.217 -15.737 8.079 1.00 80.12 117 GLY A O 1
ATOM 903 N N . ALA A 1 118 ? 1.177 -17.249 6.736 1.00 78.19 118 ALA A N 1
ATOM 904 C CA . ALA A 1 118 ? -0.032 -18.055 6.548 1.00 78.19 118 ALA A CA 1
ATOM 905 C C . ALA A 1 118 ? -0.353 -19.005 7.725 1.00 78.19 118 ALA A C 1
ATOM 907 O O . ALA A 1 118 ? -1.322 -19.762 7.655 1.00 78.19 118 ALA A O 1
ATOM 908 N N . THR A 1 119 ? 0.454 -19.006 8.795 1.00 82.75 119 THR A N 1
ATOM 909 C CA . THR A 1 119 ? 0.272 -19.908 9.942 1.00 82.75 119 THR A CA 1
ATOM 910 C C . THR A 1 119 ? -0.364 -19.150 11.099 1.00 82.75 119 THR A C 1
ATOM 912 O O . THR A 1 119 ? 0.294 -18.374 11.790 1.00 82.75 119 THR A O 1
ATOM 915 N N . CYS A 1 120 ? -1.660 -19.382 11.313 1.00 87.69 120 CYS A N 1
ATOM 916 C CA . CYS A 1 120 ? -2.437 -18.661 12.311 1.00 87.69 120 CYS A CA 1
ATOM 917 C C . CYS A 1 120 ? -3.363 -19.599 13.081 1.00 87.69 120 CYS A C 1
ATOM 919 O O . CYS A 1 120 ? -4.259 -20.226 12.511 1.00 87.69 120 CYS A O 1
ATOM 921 N N . LYS A 1 121 ? -3.145 -19.713 14.394 1.00 87.50 121 LYS A N 1
ATOM 922 C CA . LYS A 1 121 ? -3.997 -20.530 15.258 1.00 87.50 121 LYS A CA 1
ATOM 923 C C . LYS A 1 121 ? -5.387 -19.896 15.344 1.00 87.50 121 LYS A C 1
ATOM 925 O O . LYS A 1 121 ? -5.511 -18.706 15.595 1.00 87.50 121 LYS A O 1
ATOM 930 N N . GLY A 1 122 ? -6.428 -20.708 15.171 1.00 87.50 122 GLY A N 1
ATOM 931 C CA . GLY A 1 122 ? -7.819 -20.257 15.283 1.00 87.50 122 GLY A CA 1
ATOM 932 C C . GLY A 1 122 ? -8.422 -19.703 13.991 1.00 87.50 122 GLY A C 1
ATOM 933 O O . GLY A 1 122 ? -9.625 -19.462 13.962 1.00 87.50 122 GLY A O 1
ATOM 934 N N . LEU A 1 123 ? -7.639 -19.570 12.914 1.00 89.88 123 LEU A N 1
ATOM 935 C CA . LEU A 1 123 ? -8.169 -19.262 11.587 1.00 89.88 123 LEU A CA 1
ATOM 936 C C . LEU A 1 123 ? -8.271 -20.511 10.717 1.00 89.88 123 LEU A C 1
ATOM 938 O O . LEU A 1 123 ? -7.398 -21.378 10.724 1.00 89.88 123 LEU A O 1
ATOM 942 N N . THR A 1 124 ? -9.346 -20.574 9.935 1.00 88.12 124 THR A N 1
ATOM 943 C CA . THR A 1 124 ? -9.485 -21.581 8.882 1.00 88.12 124 THR A CA 1
ATOM 944 C C . THR A 1 124 ? -8.605 -21.176 7.708 1.00 88.12 124 THR A C 1
ATOM 946 O O . THR A 1 124 ? -8.694 -20.048 7.227 1.00 88.12 124 THR A O 1
ATOM 949 N N . THR A 1 125 ? -7.764 -22.093 7.241 1.00 87.00 125 THR A N 1
ATOM 950 C CA . THR A 1 125 ? -6.889 -21.877 6.086 1.00 87.00 125 THR A CA 1
ATOM 951 C C . THR A 1 125 ? -7.338 -22.727 4.903 1.00 87.00 125 THR A C 1
ATOM 953 O O . THR A 1 125 ? -8.045 -23.725 5.045 1.00 87.00 125 THR A O 1
ATOM 956 N N . GLN A 1 126 ? -6.922 -22.323 3.707 1.00 88.62 126 GLN A N 1
ATOM 957 C CA . GLN A 1 126 ? -7.147 -23.065 2.473 1.00 88.62 126 GLN A CA 1
ATOM 958 C C 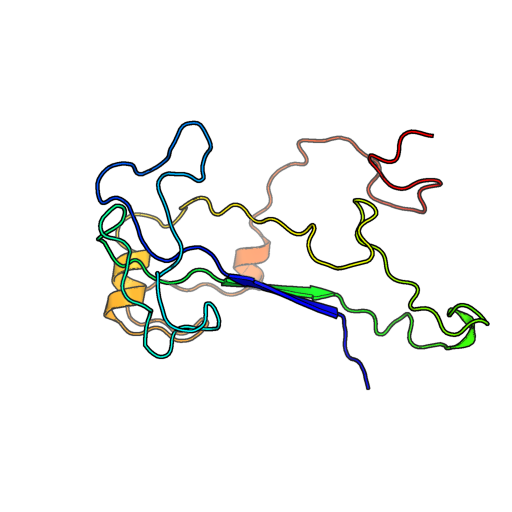. GLN A 1 126 ? -5.883 -23.048 1.620 1.00 88.62 126 GLN A C 1
ATOM 960 O O . GLN A 1 126 ? -5.023 -22.184 1.778 1.00 88.62 126 GLN A O 1
ATOM 965 N N . THR A 1 127 ? -5.768 -24.003 0.698 1.00 91.12 127 THR A N 1
ATOM 966 C CA . THR A 1 127 ? -4.636 -24.032 -0.235 1.00 91.12 127 THR A CA 1
ATOM 967 C C . THR A 1 127 ? -4.708 -22.863 -1.218 1.00 91.12 127 THR A C 1
ATOM 969 O O . THR A 1 127 ? -5.801 -22.442 -1.611 1.00 91.12 127 THR A O 1
ATOM 972 N N . THR A 1 128 ? -3.554 -22.397 -1.697 1.00 89.00 128 THR A N 1
ATOM 973 C CA . THR A 1 128 ? -3.474 -21.387 -2.766 1.00 89.00 128 THR A CA 1
ATOM 974 C C . THR A 1 128 ? -4.234 -21.830 -4.016 1.00 89.00 128 THR A C 1
ATOM 976 O O . THR A 1 128 ? -4.944 -21.037 -4.623 1.00 89.00 128 THR A O 1
ATOM 979 N N . ALA A 1 129 ? -4.177 -23.121 -4.361 1.00 93.75 129 ALA A N 1
ATOM 980 C CA . ALA A 1 129 ? -4.916 -23.675 -5.495 1.00 93.75 129 ALA A CA 1
ATOM 981 C C . ALA A 1 129 ? -6.443 -23.552 -5.335 1.00 93.75 129 ALA A C 1
ATOM 983 O O . ALA A 1 129 ? -7.147 -23.377 -6.324 1.00 93.75 129 ALA A O 1
ATOM 984 N N . THR A 1 130 ? -6.968 -23.633 -4.108 1.00 94.00 130 THR A N 1
ATOM 985 C CA . THR A 1 130 ? -8.386 -23.365 -3.827 1.00 94.00 130 THR A CA 1
ATOM 986 C C . THR A 1 130 ? -8.686 -21.868 -3.881 1.00 94.00 130 THR A C 1
ATOM 988 O O . THR A 1 130 ? -9.687 -21.485 -4.477 1.00 94.00 130 THR A O 1
ATOM 991 N N . ALA A 1 131 ? -7.820 -21.023 -3.309 1.00 89.31 131 ALA A N 1
ATOM 992 C CA . ALA A 1 131 ? -7.987 -19.566 -3.327 1.00 89.31 131 ALA A CA 1
ATOM 993 C C . ALA A 1 131 ? -8.020 -18.991 -4.748 1.00 89.31 131 ALA A C 1
ATOM 995 O O . ALA A 1 131 ? -8.912 -18.209 -5.062 1.00 89.31 131 ALA A O 1
ATOM 996 N N . ASN A 1 132 ? -7.140 -19.466 -5.632 1.00 92.56 132 ASN A N 1
ATOM 997 C CA . ASN A 1 132 ? -7.051 -19.021 -7.026 1.00 92.56 132 ASN A CA 1
ATOM 998 C C . ASN A 1 132 ? -8.280 -19.382 -7.880 1.00 92.56 132 ASN A C 1
ATOM 1000 O O . ASN A 1 132 ? -8.380 -18.938 -9.019 1.00 92.56 132 ASN A O 1
ATOM 1004 N N . LYS A 1 133 ? -9.218 -20.188 -7.362 1.00 94.56 133 LYS A N 1
ATOM 1005 C CA . LYS A 1 133 ? -10.511 -20.437 -8.022 1.00 94.56 133 LYS A CA 1
ATOM 1006 C C . LYS A 1 133 ? -11.513 -19.304 -7.795 1.00 94.56 133 LYS A C 1
ATOM 1008 O O . LYS A 1 133 ? -12.545 -19.282 -8.457 1.00 94.56 133 LYS A O 1
ATOM 1013 N N . CYS A 1 134 ? -11.247 -18.398 -6.853 1.00 90.25 134 CYS A N 1
ATOM 1014 C CA . CYS A 1 134 ? -12.045 -17.198 -6.662 1.00 90.25 134 CYS A CA 1
ATOM 1015 C C . CYS A 1 134 ? -11.728 -16.209 -7.789 1.00 90.25 134 CYS A C 1
ATOM 1017 O O . CYS A 1 134 ? -10.630 -15.660 -7.846 1.00 90.25 134 CYS A O 1
ATOM 1019 N N . SER A 1 135 ? -12.682 -15.998 -8.692 1.00 90.62 135 SER A N 1
ATOM 1020 C CA . SER A 1 135 ? -12.553 -15.064 -9.808 1.00 90.62 135 SER A CA 1
ATOM 1021 C C . SER A 1 135 ? -13.744 -14.120 -9.843 1.00 90.62 135 SER A C 1
ATOM 1023 O O . SER A 1 135 ? -14.890 -14.565 -9.756 1.00 90.62 135 SER A O 1
ATOM 1025 N N . VAL A 1 136 ? -13.477 -12.834 -10.035 1.00 88.50 136 VAL A N 1
ATOM 1026 C CA . VAL A 1 136 ? -14.501 -11.846 -10.378 1.00 88.50 136 VAL A CA 1
ATOM 1027 C C . VAL A 1 136 ? -14.592 -11.723 -11.903 1.00 88.50 136 VAL A C 1
ATOM 1029 O O . VAL A 1 136 ? -13.567 -11.838 -12.580 1.00 88.50 136 VAL A O 1
ATOM 1032 N N . PRO A 1 137 ? -15.792 -11.536 -12.478 1.00 89.06 137 PRO A N 1
ATOM 1033 C CA . PRO A 1 137 ? -15.913 -11.282 -13.908 1.00 89.06 137 PRO A CA 1
ATOM 1034 C C . PRO A 1 137 ? -15.203 -9.973 -14.270 1.00 89.06 137 PRO A C 1
ATOM 1036 O O . PRO A 1 137 ? -15.179 -9.036 -13.470 1.00 89.06 137 PRO A O 1
ATOM 1039 N N . LYS A 1 138 ? -14.667 -9.887 -15.492 1.00 87.94 138 LYS A N 1
ATOM 1040 C CA . LYS A 1 138 ? -14.162 -8.618 -16.025 1.00 87.94 138 LYS A CA 1
ATOM 1041 C C . LYS A 1 138 ? -15.295 -7.592 -16.037 1.00 87.94 138 LYS A C 1
ATOM 1043 O O . LYS A 1 138 ? -16.332 -7.823 -16.657 1.00 87.94 138 LYS A O 1
ATOM 1048 N N . THR A 1 139 ? -15.095 -6.475 -15.347 1.00 92.44 139 THR A N 1
ATOM 1049 C CA . THR A 1 139 ? -16.052 -5.360 -15.289 1.00 92.44 139 THR A CA 1
ATOM 1050 C C . THR A 1 139 ? -15.716 -4.250 -16.282 1.00 92.44 139 THR A C 1
ATOM 1052 O O . THR A 1 139 ? -16.607 -3.501 -16.675 1.00 92.44 139 THR A O 1
ATOM 1055 N N . VAL A 1 140 ? -14.458 -4.170 -16.722 1.00 89.06 140 VAL A N 1
ATOM 1056 C CA . VAL A 1 140 ? -13.960 -3.209 -17.713 1.00 89.06 140 VAL A CA 1
ATOM 1057 C C . VAL A 1 140 ? -13.485 -3.981 -18.942 1.00 89.06 140 VAL A C 1
ATOM 1059 O O . VAL A 1 140 ? -12.765 -4.971 -18.818 1.00 89.06 140 VAL A O 1
ATOM 1062 N N . ASN A 1 141 ? -13.931 -3.557 -20.127 1.00 86.94 141 ASN A N 1
ATOM 1063 C CA . ASN A 1 141 ? -13.515 -4.136 -21.403 1.00 86.94 141 ASN A CA 1
ATOM 1064 C C . ASN A 1 141 ? -12.441 -3.248 -22.038 1.00 86.94 141 ASN A C 1
ATOM 1066 O O . ASN A 1 141 ? -12.751 -2.373 -22.847 1.00 86.94 141 ASN A O 1
ATOM 1070 N N . GLU A 1 142 ? -11.197 -3.461 -21.635 1.00 82.75 142 GLU A N 1
ATOM 1071 C CA . GLU A 1 142 ? -10.016 -2.805 -22.190 1.00 82.75 142 GLU A CA 1
ATOM 1072 C C . GLU A 1 142 ? -9.062 -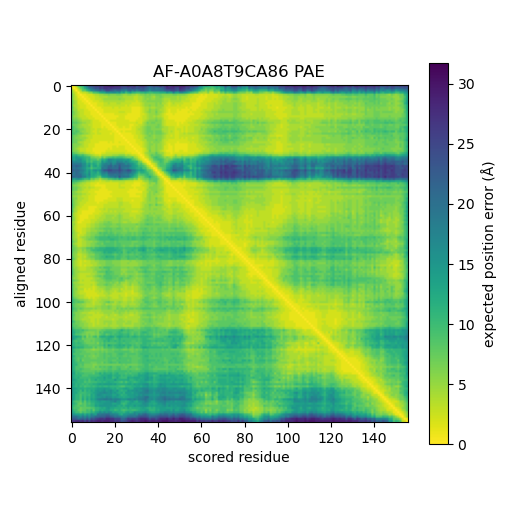3.845 -22.783 1.00 82.75 142 GLU A C 1
ATOM 1074 O O . GLU A 1 142 ? -9.203 -5.033 -22.513 1.00 82.75 142 GLU A O 1
ATOM 1079 N N . ASN A 1 143 ? -8.136 -3.412 -23.641 1.00 80.88 143 ASN A N 1
ATOM 1080 C CA . ASN A 1 143 ? -7.091 -4.297 -24.141 1.00 80.88 143 ASN A CA 1
ATOM 1081 C C . ASN A 1 143 ? -5.922 -4.290 -23.151 1.00 80.88 143 ASN A C 1
ATOM 1083 O O . ASN A 1 143 ? -5.121 -3.357 -23.166 1.00 80.88 143 ASN A O 1
ATOM 1087 N N . GLU A 1 144 ? -5.839 -5.310 -22.301 1.00 81.44 144 GLU A N 1
ATOM 1088 C CA . GLU A 1 144 ? -4.737 -5.463 -21.345 1.00 81.44 144 GLU A CA 1
ATOM 1089 C C . GLU A 1 144 ? -3.431 -5.992 -21.967 1.00 81.44 144 GLU A C 1
ATOM 1091 O O . GLU A 1 144 ? -2.388 -5.976 -21.313 1.00 81.44 144 GLU A O 1
ATOM 1096 N N . ASP A 1 145 ? -3.475 -6.444 -23.225 1.00 81.69 145 ASP A N 1
ATOM 1097 C CA . ASP A 1 145 ? -2.350 -7.079 -23.904 1.00 81.69 145 ASP A CA 1
ATOM 1098 C C . ASP A 1 145 ? -1.730 -6.174 -24.983 1.00 81.69 145 ASP A C 1
ATOM 1100 O O . ASP A 1 145 ? -2.402 -5.616 -25.857 1.00 81.69 145 ASP A O 1
ATOM 1104 N N . GLY A 1 146 ? -0.397 -6.102 -24.984 1.00 81.44 146 GLY A N 1
ATOM 1105 C CA . GLY A 1 146 ? 0.393 -5.457 -26.034 1.00 81.44 146 GLY A CA 1
ATOM 1106 C C . GLY A 1 146 ? 1.041 -4.132 -25.633 1.00 81.44 146 GLY A C 1
ATOM 1107 O O . GLY A 1 146 ? 1.015 -3.703 -24.483 1.00 81.44 146 GLY A O 1
ATOM 1108 N N . TRP A 1 147 ? 1.694 -3.498 -26.609 1.00 82.38 147 TRP A N 1
ATOM 1109 C CA . TRP A 1 147 ? 2.434 -2.254 -26.405 1.00 82.38 147 TRP A CA 1
ATOM 1110 C C . TRP A 1 147 ? 1.524 -1.037 -26.564 1.00 82.38 147 TRP A C 1
ATOM 1112 O O . TRP A 1 147 ? 0.855 -0.885 -27.587 1.00 82.38 147 TRP A O 1
ATOM 1122 N N . ILE A 1 148 ? 1.560 -0.136 -25.585 1.00 80.62 148 ILE A N 1
ATOM 1123 C CA . ILE A 1 148 ? 0.909 1.174 -25.668 1.00 80.62 148 ILE A CA 1
ATOM 1124 C C . ILE A 1 148 ? 1.878 2.208 -26.246 1.00 80.62 148 ILE A C 1
ATOM 1126 O O . ILE A 1 148 ? 3.069 2.205 -25.945 1.00 80.62 148 ILE A O 1
ATOM 1130 N N . THR A 1 149 ? 1.377 3.115 -27.085 1.00 84.50 149 THR A N 1
ATOM 1131 C CA . THR A 1 149 ? 2.208 4.156 -27.719 1.00 84.50 149 THR A CA 1
ATOM 1132 C C . THR A 1 149 ? 2.532 5.324 -26.789 1.00 84.50 149 THR A C 1
ATOM 1134 O O . THR A 1 149 ? 3.407 6.126 -27.103 1.00 84.50 149 THR A O 1
ATOM 1137 N N . LYS A 1 150 ? 1.780 5.470 -25.691 1.00 81.06 150 LYS A N 1
ATOM 1138 C CA . LYS A 1 150 ? 1.897 6.535 -24.687 1.00 81.06 150 LYS A CA 1
ATOM 1139 C C . LYS A 1 150 ? 1.450 5.996 -23.331 1.00 81.06 150 LYS A C 1
ATOM 1141 O O . LYS A 1 150 ? 0.620 5.088 -23.294 1.00 81.06 150 LYS A O 1
ATOM 1146 N N . LEU A 1 151 ? 1.970 6.564 -22.246 1.00 81.12 151 LEU A N 1
ATOM 1147 C CA . LEU A 1 151 ? 1.519 6.222 -20.900 1.00 81.12 151 LEU A CA 1
ATOM 1148 C C . LEU A 1 151 ? 0.091 6.750 -20.655 1.00 81.12 151 LEU A C 1
ATOM 1150 O O . LEU A 1 151 ? -0.263 7.820 -21.160 1.00 81.12 151 LEU A O 1
ATOM 1154 N N . PRO A 1 152 ? -0.748 6.033 -19.890 1.00 73.50 152 PRO A N 1
ATOM 1155 C CA . PRO A 1 152 ? -2.048 6.549 -19.480 1.00 73.50 152 PRO A CA 1
ATOM 1156 C C . PRO A 1 152 ? -1.887 7.840 -18.661 1.00 73.50 152 PRO A C 1
ATOM 1158 O O . PRO A 1 152 ? -1.015 7.933 -17.804 1.00 73.50 152 PRO A O 1
ATOM 1161 N N . GLY A 1 153 ? -2.727 8.845 -18.915 1.00 68.06 153 GLY A N 1
ATOM 1162 C CA . GLY A 1 153 ? -2.724 10.100 -18.150 1.00 68.06 153 GLY A CA 1
ATOM 1163 C C . GLY A 1 153 ? -1.658 11.127 -18.551 1.00 68.06 153 GLY A C 1
ATOM 1164 O O . GLY A 1 153 ? -1.654 12.225 -18.000 1.00 68.06 153 GLY A O 1
ATOM 1165 N N . THR A 1 154 ? -0.793 10.836 -19.528 1.00 61.75 154 THR A N 1
ATOM 1166 C CA . THR A 1 154 ? 0.051 11.868 -20.147 1.00 61.75 154 THR A CA 1
ATOM 1167 C C . THR A 1 154 ? -0.741 12.561 -21.259 1.00 61.75 154 THR A C 1
ATOM 1169 O O . THR A 1 154 ? -0.846 12.030 -22.369 1.00 61.75 154 THR A O 1
ATOM 1172 N N . GLU A 1 155 ? -1.330 13.720 -20.958 1.00 51.06 155 GLU A N 1
ATOM 1173 C CA . GLU A 1 155 ? -1.807 14.654 -21.987 1.00 51.06 155 GLU A CA 1
ATOM 1174 C C . GLU A 1 155 ? -0.610 15.079 -22.858 1.00 51.06 155 GLU A C 1
ATOM 1176 O O . GLU A 1 155 ? 0.510 15.230 -22.362 1.00 51.06 155 GLU A O 1
ATOM 1181 N N . ALA A 1 156 ? -0.840 15.168 -24.168 1.00 45.66 156 ALA A N 1
ATOM 1182 C CA . ALA A 1 156 ? 0.185 15.431 -25.179 1.00 45.66 156 ALA A CA 1
ATOM 1183 C C . ALA A 1 156 ? 0.701 16.876 -25.161 1.00 45.66 156 ALA A C 1
ATOM 1185 O O . ALA A 1 156 ? -0.097 17.789 -24.854 1.00 45.66 156 ALA A O 1
#

InterPro domains:
  IPR018535 Domain of unknown function DUF1996 [PF09362] (2-102)